Protein AF-F3G4A8-F1 (afdb_monomer_lite)

pLDDT: mean 95.48, std 5.34, range [67.62, 98.69]

Structure (mmCIF, N/CA/C/O backbone):
data_AF-F3G4A8-F1
#
_entry.id   AF-F3G4A8-F1
#
loop_
_atom_site.group_PDB
_atom_site.id
_atom_site.type_symbol
_atom_site.label_atom_id
_atom_site.label_alt_id
_atom_site.label_comp_id
_atom_site.label_asym_id
_atom_site.label_entity_id
_atom_site.label_seq_id
_atom_site.pdbx_PDB_ins_code
_atom_site.Cartn_x
_atom_site.Cartn_y
_atom_site.Cartn_z
_atom_site.occupancy
_atom_site.B_iso_or_equiv
_atom_site.auth_seq_id
_atom_site.auth_comp_id
_atom_site.auth_asym_id
_atom_site.auth_atom_id
_atom_site.pdbx_PDB_model_num
ATOM 1 N N . PRO A 1 1 ? -6.187 -8.069 13.054 1.00 68.81 1 PRO A N 1
ATOM 2 C CA . PRO A 1 1 ? -5.657 -8.290 11.685 1.00 68.81 1 PRO A CA 1
ATOM 3 C C . PRO A 1 1 ? -4.549 -9.349 11.705 1.00 68.81 1 PRO A C 1
ATOM 5 O O . PRO A 1 1 ? -3.774 -9.372 12.657 1.00 68.81 1 PRO A O 1
ATOM 8 N N . LEU A 1 2 ? -4.502 -10.244 10.714 1.00 86.56 2 LEU A N 1
ATOM 9 C CA . LEU A 1 2 ? -3.370 -11.163 10.574 1.00 86.56 2 LEU A CA 1
ATOM 10 C C . LEU A 1 2 ? -2.222 -10.445 9.851 1.00 86.56 2 LEU A C 1
ATOM 12 O O . LEU A 1 2 ? -2.495 -9.701 8.907 1.00 86.56 2 LEU A O 1
ATOM 16 N N . PRO A 1 3 ? -0.961 -10.636 10.276 1.00 92.06 3 PRO A N 1
ATOM 17 C CA . PRO A 1 3 ? 0.178 -10.081 9.562 1.00 92.06 3 PRO A CA 1
ATOM 18 C C . PRO A 1 3 ? 0.244 -10.628 8.136 1.00 92.06 3 PRO A C 1
ATOM 20 O O . PRO A 1 3 ? 0.168 -11.840 7.934 1.00 92.06 3 PRO A O 1
ATOM 23 N N . LEU A 1 4 ? 0.424 -9.726 7.177 1.00 95.75 4 LEU A N 1
ATOM 24 C CA . LEU A 1 4 ? 0.712 -10.088 5.794 1.00 95.75 4 LEU A CA 1
ATOM 25 C C . LEU A 1 4 ? 2.209 -10.366 5.622 1.00 95.75 4 LEU A C 1
ATOM 27 O O . LEU A 1 4 ? 3.036 -9.762 6.317 1.00 95.75 4 LEU A O 1
ATOM 31 N N . PHE A 1 5 ? 2.540 -11.233 4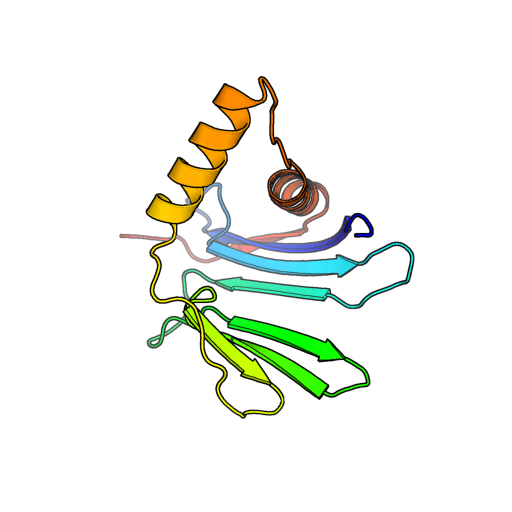.671 1.00 96.88 5 PHE A N 1
ATOM 32 C CA . PHE A 1 5 ? 3.899 -11.479 4.192 1.00 96.88 5 PHE A CA 1
ATOM 33 C C . PHE A 1 5 ? 3.937 -11.518 2.660 1.00 96.88 5 PHE A C 1
ATOM 35 O O . PHE A 1 5 ? 2.930 -11.801 2.008 1.00 96.88 5 PHE A O 1
ATOM 42 N N . VAL A 1 6 ? 5.107 -11.232 2.087 1.00 98.44 6 VAL A N 1
ATOM 43 C CA . VAL A 1 6 ? 5.345 -11.281 0.639 1.00 98.44 6 VAL A CA 1
ATOM 44 C C . VAL A 1 6 ? 5.697 -12.712 0.233 1.00 98.44 6 VAL A C 1
ATOM 46 O O . VAL A 1 6 ? 6.635 -13.296 0.770 1.00 98.44 6 VAL A O 1
ATOM 49 N N . GLU A 1 7 ? 4.949 -13.284 -0.709 1.00 98.00 7 GLU A N 1
ATOM 50 C CA . GLU A 1 7 ? 5.251 -14.595 -1.301 1.00 98.00 7 GLU A CA 1
ATOM 51 C C . GLU A 1 7 ? 6.263 -14.469 -2.444 1.00 98.00 7 GLU A C 1
ATOM 53 O O . GLU A 1 7 ? 7.170 -15.290 -2.574 1.00 98.00 7 GLU A O 1
ATOM 58 N N . SER A 1 8 ? 6.109 -13.439 -3.277 1.00 98.38 8 SER A N 1
ATOM 59 C CA . SER A 1 8 ? 6.993 -13.154 -4.406 1.00 98.38 8 SER A CA 1
ATOM 60 C C . SER A 1 8 ? 6.863 -11.701 -4.848 1.00 98.38 8 SER A C 1
ATOM 62 O O . SER A 1 8 ? 5.794 -11.104 -4.712 1.00 98.38 8 SER A O 1
ATOM 64 N N . ALA A 1 9 ? 7.922 -11.164 -5.449 1.00 98.69 9 ALA A N 1
ATOM 65 C CA . ALA A 1 9 ? 7.886 -9.872 -6.120 1.00 98.69 9 ALA A CA 1
ATOM 66 C C . ALA A 1 9 ? 8.692 -9.902 -7.430 1.00 98.69 9 ALA A C 1
ATOM 68 O O . ALA A 1 9 ? 9.719 -10.579 -7.534 1.00 98.69 9 ALA A O 1
ATOM 69 N N . GLU A 1 10 ? 8.238 -9.149 -8.424 1.00 98.62 10 GLU A N 1
ATOM 70 C CA . GLU A 1 10 ? 8.975 -8.838 -9.648 1.00 98.62 10 GLU A CA 1
ATOM 71 C C . GLU A 1 10 ? 9.209 -7.332 -9.697 1.00 98.62 10 GLU A C 1
ATOM 73 O O . GLU A 1 10 ? 8.257 -6.559 -9.667 1.00 98.62 10 GLU A O 1
ATOM 78 N N . LEU A 1 11 ? 10.473 -6.914 -9.757 1.00 98.69 11 LEU A N 1
ATOM 79 C CA . LEU A 1 11 ? 10.886 -5.514 -9.708 1.00 98.69 11 LEU A CA 1
ATOM 80 C C . LEU A 1 11 ? 11.515 -5.121 -11.048 1.00 98.69 11 LEU A C 1
ATOM 82 O O . LEU A 1 11 ? 12.583 -5.626 -11.412 1.00 98.69 11 LEU A O 1
ATOM 86 N N . ARG A 1 12 ? 10.878 -4.203 -11.778 1.00 98.38 12 ARG A N 1
ATOM 87 C CA . ARG A 1 12 ? 11.406 -3.643 -13.031 1.00 98.38 12 ARG A CA 1
ATOM 88 C C . ARG A 1 12 ? 12.223 -2.403 -12.717 1.00 98.38 12 ARG A C 1
ATOM 90 O O . ARG A 1 12 ? 11.6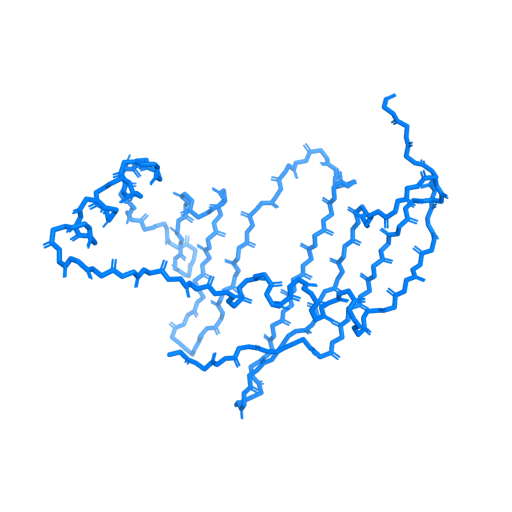78 -1.421 -12.225 1.00 98.38 12 ARG A O 1
ATOM 97 N N . VAL A 1 13 ? 13.524 -2.448 -12.979 1.00 98.25 13 VAL A N 1
ATOM 98 C CA . VAL A 1 13 ? 14.476 -1.396 -12.597 1.00 98.25 13 VAL A CA 1
ATOM 99 C C . VAL A 1 13 ? 15.126 -0.813 -13.852 1.00 98.25 13 VAL A C 1
ATOM 101 O O . VAL A 1 13 ? 15.782 -1.566 -14.578 1.00 98.25 13 VAL A O 1
ATOM 104 N N . PRO A 1 14 ? 14.964 0.493 -14.137 1.00 97.94 14 PRO A N 1
ATOM 105 C CA . PRO A 1 14 ? 15.656 1.141 -15.246 1.00 97.94 14 PRO A CA 1
ATOM 106 C C . PRO A 1 14 ? 17.168 0.956 -15.140 1.00 97.94 14 PRO A C 1
ATOM 108 O O . PRO A 1 14 ? 17.742 1.066 -14.055 1.00 97.94 14 PRO A O 1
ATOM 111 N N . SER A 1 15 ? 17.829 0.684 -16.266 1.00 97.56 15 SER A N 1
ATOM 112 C CA . SER A 1 15 ? 19.267 0.357 -16.288 1.00 97.56 15 SER A CA 1
ATOM 113 C C . SER A 1 15 ? 20.186 1.459 -15.731 1.00 97.56 15 SER A C 1
ATOM 115 O O . SER A 1 15 ? 21.302 1.168 -15.297 1.00 97.56 15 SER A O 1
ATOM 117 N N . ASN A 1 16 ? 19.722 2.712 -15.705 1.00 97.38 16 ASN A N 1
ATOM 118 C CA . ASN A 1 16 ? 20.419 3.876 -15.153 1.00 97.38 16 ASN A CA 1
ATOM 119 C C . ASN A 1 16 ? 19.937 4.287 -13.744 1.00 97.38 16 ASN A C 1
ATOM 121 O O . ASN A 1 16 ? 20.395 5.304 -13.223 1.00 97.38 16 ASN A O 1
ATOM 125 N N . CYS A 1 17 ? 19.056 3.506 -13.109 1.00 96.75 17 CYS A N 1
ATOM 126 C CA . CYS A 1 17 ? 18.498 3.770 -11.781 1.00 96.75 17 CYS A CA 1
ATOM 127 C C . CYS A 1 17 ? 18.822 2.645 -10.784 1.00 96.75 17 CYS A C 1
ATOM 129 O O . CYS A 1 17 ? 19.355 1.592 -11.132 1.00 96.75 17 CYS A O 1
ATOM 131 N N . GLN A 1 18 ? 18.521 2.885 -9.504 1.00 96.31 18 GLN A N 1
ATOM 132 C CA . GLN A 1 18 ? 18.639 1.874 -8.439 1.00 96.31 18 GLN A CA 1
ATOM 133 C C . GLN A 1 18 ? 17.278 1.345 -7.973 1.00 96.31 18 GLN A C 1
ATOM 135 O O . GLN A 1 18 ? 17.163 0.170 -7.626 1.00 96.31 18 GLN A O 1
ATOM 140 N N . SER A 1 19 ? 16.260 2.205 -7.978 1.00 97.12 19 SER A N 1
ATOM 141 C CA . SER A 1 19 ? 14.899 1.874 -7.553 1.00 97.12 19 SER A CA 1
ATOM 142 C C . SER A 1 19 ? 14.050 1.374 -8.727 1.00 97.12 19 SER A C 1
ATOM 144 O O . SER A 1 19 ? 14.289 1.794 -9.863 1.00 97.12 19 SER A O 1
ATOM 146 N N . PRO A 1 20 ? 13.065 0.494 -8.477 1.00 97.75 20 PRO A N 1
ATOM 147 C CA . PRO A 1 20 ? 12.151 0.039 -9.513 1.00 97.75 20 PRO A CA 1
ATOM 148 C C . PRO A 1 20 ? 11.221 1.156 -9.994 1.00 97.75 20 PRO A C 1
ATOM 150 O O . PRO A 1 20 ? 10.806 1.999 -9.203 1.00 97.75 20 PRO A O 1
ATOM 153 N N . ILE A 1 21 ? 10.882 1.117 -11.284 1.00 97.31 21 ILE A N 1
ATOM 154 C CA . ILE A 1 21 ? 9.830 1.940 -11.900 1.00 97.31 21 ILE A CA 1
ATOM 155 C C . ILE A 1 21 ? 8.461 1.245 -11.834 1.00 97.31 21 ILE A C 1
ATOM 157 O O . ILE A 1 21 ? 7.432 1.909 -11.785 1.00 97.31 21 ILE A O 1
ATOM 161 N N . ALA A 1 22 ? 8.452 -0.092 -11.773 1.00 97.75 22 ALA A N 1
ATOM 162 C CA . ALA A 1 22 ? 7.245 -0.895 -11.615 1.00 97.75 22 ALA A CA 1
ATOM 163 C C . ALA A 1 22 ? 7.510 -2.152 -10.772 1.00 97.75 22 ALA A C 1
ATOM 165 O O . ALA A 1 22 ? 8.633 -2.675 -10.747 1.00 97.75 22 ALA A O 1
ATOM 166 N N . ALA A 1 23 ? 6.474 -2.645 -10.096 1.00 98.50 23 ALA A N 1
ATOM 167 C CA . ALA A 1 23 ? 6.524 -3.843 -9.272 1.00 98.50 23 ALA A CA 1
ATOM 168 C C . ALA A 1 23 ? 5.204 -4.628 -9.307 1.00 98.50 23 ALA A C 1
ATOM 170 O O . ALA A 1 23 ? 4.140 -4.046 -9.111 1.00 98.50 23 ALA A O 1
ATOM 171 N N . SER A 1 24 ? 5.300 -5.950 -9.466 1.00 98.56 24 SER A N 1
ATOM 172 C CA . SER A 1 24 ? 4.200 -6.895 -9.229 1.00 98.56 24 SER A CA 1
ATOM 173 C C . SER A 1 24 ? 4.506 -7.683 -7.962 1.00 98.56 24 SER A C 1
ATOM 175 O O . SER A 1 24 ? 5.588 -8.262 -7.835 1.00 98.56 24 SER A O 1
ATOM 177 N N . ILE A 1 25 ? 3.593 -7.675 -6.992 1.00 98.69 25 ILE A N 1
ATOM 178 C CA . ILE A 1 25 ? 3.815 -8.253 -5.664 1.00 98.69 25 ILE A CA 1
ATOM 179 C C . ILE A 1 25 ? 2.660 -9.183 -5.323 1.00 98.69 25 ILE A C 1
ATOM 181 O O . ILE A 1 25 ? 1.496 -8.778 -5.315 1.00 98.69 25 ILE A O 1
ATOM 185 N N . LYS A 1 26 ? 2.994 -10.427 -4.975 1.00 98.62 26 LYS A N 1
ATOM 186 C CA . LYS A 1 26 ? 2.051 -11.390 -4.414 1.00 98.62 26 LYS A CA 1
ATOM 187 C C . LYS A 1 26 ? 2.262 -11.483 -2.911 1.00 98.62 26 LYS A C 1
ATOM 189 O O . LYS A 1 26 ? 3.380 -11.717 -2.448 1.00 98.62 26 LYS A O 1
ATOM 194 N N . MET A 1 27 ? 1.191 -11.305 -2.151 1.00 98.31 27 MET A N 1
ATOM 195 C CA . MET A 1 27 ? 1.197 -11.360 -0.691 1.00 98.31 27 MET A CA 1
ATOM 196 C C . MET A 1 27 ? 0.151 -12.350 -0.190 1.00 98.31 27 MET A C 1
ATOM 198 O O . MET A 1 27 ? -0.775 -12.718 -0.912 1.00 98.31 27 MET A O 1
ATOM 202 N N . SER A 1 28 ? 0.312 -12.764 1.063 1.00 97.81 28 SER A N 1
ATOM 203 C CA . SER A 1 28 ? -0.597 -13.691 1.728 1.00 97.81 28 SER A CA 1
ATOM 204 C C . SER A 1 28 ? -0.592 -13.497 3.243 1.00 97.81 28 SER A C 1
ATOM 206 O O . SER A 1 28 ? 0.168 -12.689 3.786 1.00 97.81 28 SER A O 1
ATOM 208 N N . ASP A 1 29 ? -1.471 -14.222 3.928 1.00 96.38 29 ASP A N 1
ATOM 209 C CA . ASP A 1 29 ? -1.528 -14.328 5.385 1.00 96.38 29 ASP A CA 1
ATOM 210 C C . ASP A 1 29 ? -1.499 -15.805 5.821 1.00 96.38 29 ASP A C 1
ATOM 212 O O . ASP A 1 29 ? -1.433 -16.731 5.010 1.00 96.38 29 ASP A O 1
ATOM 216 N N . THR A 1 30 ? -1.557 -16.066 7.129 1.00 96.25 30 THR A N 1
ATOM 217 C CA . THR A 1 30 ? -1.557 -17.444 7.660 1.00 96.25 30 THR A CA 1
ATOM 218 C C . THR A 1 30 ? -2.827 -18.241 7.338 1.00 96.25 30 THR A C 1
ATOM 220 O O . THR A 1 30 ? -2.899 -19.424 7.667 1.00 96.25 30 THR A O 1
ATOM 223 N N . ARG A 1 31 ? -3.830 -17.619 6.709 1.00 96.00 31 ARG A N 1
ATOM 224 C CA . ARG A 1 31 ? -5.053 -18.255 6.201 1.00 96.00 31 ARG A CA 1
ATOM 225 C C . ARG A 1 31 ? -5.077 -18.333 4.673 1.00 96.00 31 ARG A C 1
ATOM 227 O O . ARG A 1 31 ? -6.111 -18.698 4.121 1.00 96.00 31 ARG A O 1
ATOM 234 N N . HIS A 1 32 ? -3.955 -18.053 4.010 1.00 95.12 32 HIS A N 1
ATOM 235 C CA . HIS A 1 32 ? -3.805 -18.130 2.559 1.00 95.12 32 HIS A CA 1
ATOM 236 C C . HIS A 1 32 ? -4.703 -17.157 1.777 1.00 95.12 32 HIS A C 1
ATOM 238 O O . HIS A 1 32 ? -5.234 -17.512 0.724 1.00 95.12 32 HIS A O 1
ATOM 244 N N . LEU A 1 33 ? -4.893 -15.934 2.283 1.00 96.44 33 LEU A N 1
ATOM 245 C CA . LEU A 1 33 ? -5.549 -14.865 1.525 1.00 96.44 33 LEU A CA 1
ATOM 246 C C . LEU A 1 33 ? -4.743 -14.524 0.252 1.00 96.44 33 LEU A C 1
ATOM 248 O O . LEU A 1 33 ? -3.578 -14.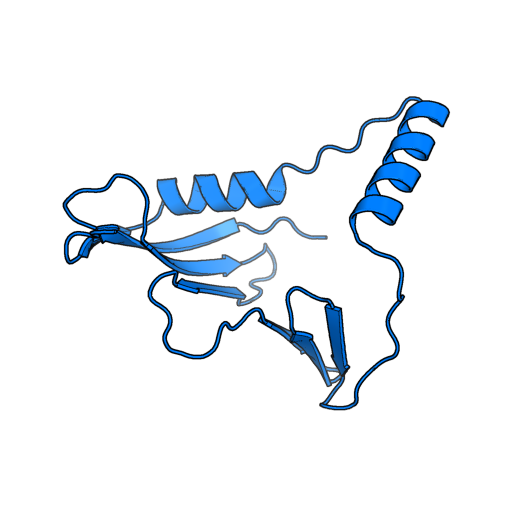168 0.357 1.00 96.44 33 LEU A O 1
ATOM 252 N N . ASP A 1 34 ? -5.346 -14.603 -0.942 1.00 97.44 34 ASP A N 1
ATOM 253 C CA . ASP A 1 34 ? -4.678 -14.214 -2.202 1.00 97.44 34 ASP A CA 1
ATOM 254 C C . ASP A 1 34 ? -4.711 -12.690 -2.366 1.00 97.44 34 ASP A C 1
ATOM 256 O O . ASP A 1 34 ? -5.779 -12.105 -2.557 1.00 97.44 34 ASP A O 1
ATOM 260 N N . ILE A 1 35 ? -3.545 -12.047 -2.288 1.00 98.25 35 ILE A N 1
ATOM 261 C CA . ILE A 1 35 ? -3.398 -10.598 -2.442 1.00 98.25 35 ILE A CA 1
ATOM 262 C C . ILE A 1 35 ? -2.399 -10.316 -3.560 1.00 98.25 35 ILE A C 1
ATOM 264 O O . ILE A 1 35 ? -1.293 -10.861 -3.579 1.00 98.25 35 ILE A O 1
ATOM 268 N N . ARG A 1 36 ? -2.770 -9.413 -4.469 1.00 98.50 36 ARG A N 1
ATOM 269 C CA . ARG A 1 36 ? -1.907 -8.929 -5.551 1.00 98.50 36 ARG A CA 1
ATOM 270 C C . ARG A 1 36 ? -1.861 -7.413 -5.532 1.00 98.50 36 ARG A C 1
ATOM 272 O O . ARG A 1 36 ? -2.901 -6.776 -5.381 1.00 98.50 36 ARG A O 1
ATOM 279 N N . ALA A 1 37 ? -0.666 -6.864 -5.684 1.00 98.38 37 ALA A N 1
ATOM 280 C CA . ALA A 1 37 ? -0.438 -5.437 -5.818 1.00 98.38 37 ALA A CA 1
ATOM 281 C C . ALA A 1 37 ? 0.411 -5.177 -7.062 1.00 98.38 37 ALA A C 1
ATOM 283 O O . ALA A 1 37 ? 1.449 -5.809 -7.248 1.00 98.38 37 ALA A O 1
ATOM 284 N N . GLU A 1 38 ? -0.048 -4.243 -7.885 1.00 98.00 38 GLU A N 1
ATOM 285 C CA . GLU A 1 38 ? 0.643 -3.775 -9.081 1.00 98.00 38 GLU A CA 1
ATOM 286 C C . GLU A 1 38 ? 0.943 -2.289 -8.896 1.00 98.00 38 GLU A C 1
ATOM 288 O O . GLU A 1 38 ? 0.042 -1.497 -8.612 1.00 98.00 38 GLU A O 1
ATOM 293 N N . PHE A 1 39 ? 2.211 -1.925 -9.035 1.00 97.81 39 PHE A N 1
ATOM 294 C CA . PHE A 1 39 ? 2.683 -0.548 -8.998 1.00 97.81 39 PHE A CA 1
ATOM 295 C C . PHE A 1 39 ? 3.396 -0.256 -10.307 1.00 97.81 39 PHE A C 1
ATOM 297 O O . PHE A 1 39 ? 4.270 -1.024 -10.706 1.00 97.81 39 PHE A O 1
ATOM 304 N N . ASP A 1 40 ? 3.047 0.844 -10.962 1.00 95.56 40 ASP A N 1
ATOM 305 C CA . ASP A 1 40 ? 3.641 1.216 -12.241 1.00 95.56 40 ASP A CA 1
ATOM 306 C C . ASP A 1 40 ? 3.688 2.740 -12.370 1.00 95.56 40 ASP A C 1
ATOM 308 O O . ASP A 1 40 ? 2.647 3.391 -12.450 1.00 95.56 40 ASP A O 1
ATOM 312 N N . PHE A 1 41 ? 4.891 3.316 -12.335 1.00 93.25 41 PHE A N 1
ATOM 313 C CA . PHE A 1 41 ? 5.090 4.746 -12.590 1.00 93.25 41 PHE A CA 1
ATOM 314 C C . PHE A 1 41 ? 5.179 5.086 -14.081 1.00 93.25 41 PHE A C 1
ATOM 316 O O . PHE A 1 41 ? 5.124 6.263 -14.419 1.00 93.25 41 PHE A O 1
ATOM 323 N N . ASP A 1 42 ? 5.278 4.086 -14.959 1.00 85.62 42 ASP A N 1
ATOM 324 C CA . ASP A 1 42 ? 5.191 4.243 -16.416 1.00 85.62 42 ASP A CA 1
ATOM 325 C C . ASP A 1 42 ? 3.774 3.900 -16.920 1.00 85.62 42 ASP A C 1
ATOM 327 O O . ASP A 1 42 ? 3.554 3.534 -18.078 1.00 85.62 42 ASP A O 1
ATOM 331 N N . HIS A 1 43 ? 2.780 3.978 -16.025 1.00 80.62 43 HIS A N 1
ATOM 332 C CA . HIS A 1 43 ? 1.388 3.782 -16.394 1.00 80.62 43 HIS A CA 1
ATOM 333 C C . HIS A 1 43 ? 0.941 4.869 -17.381 1.00 80.62 43 HIS A C 1
ATOM 335 O O . HIS A 1 43 ? 1.360 6.021 -17.297 1.00 80.62 43 HIS A O 1
ATOM 341 N N . GLY A 1 44 ? 0.089 4.482 -18.334 1.00 79.19 44 GLY A N 1
ATOM 342 C CA . GLY A 1 44 ? -0.378 5.358 -19.407 1.00 79.19 44 GLY A CA 1
ATOM 343 C C . GLY A 1 44 ? -1.279 6.514 -18.946 1.00 79.19 44 GLY A C 1
ATOM 344 O O . GLY A 1 44 ? -1.290 6.923 -17.794 1.00 79.19 44 GLY A O 1
ATOM 345 N N . HIS A 1 45 ? -2.058 7.048 -19.890 1.00 67.62 45 HIS A N 1
ATOM 346 C CA . HIS A 1 45 ? -2.702 8.366 -19.798 1.00 67.62 45 HIS A CA 1
ATOM 347 C C . HIS A 1 45 ? -3.628 8.630 -18.595 1.00 67.62 45 HIS A C 1
ATOM 349 O O . HIS A 1 45 ? -3.813 9.802 -18.272 1.00 67.62 45 HIS A O 1
ATOM 355 N N . ASP A 1 46 ? -4.183 7.603 -17.944 1.00 83.06 46 ASP A N 1
ATOM 356 C CA . ASP A 1 46 ? -5.093 7.771 -16.807 1.00 83.06 46 ASP A CA 1
ATOM 357 C C . ASP A 1 46 ? -4.470 7.189 -15.535 1.00 83.06 46 ASP A C 1
ATOM 359 O O . ASP A 1 46 ? -4.281 5.978 -15.420 1.00 83.06 46 ASP A O 1
ATOM 363 N N . GLU A 1 47 ? -4.168 8.048 -14.562 1.00 87.56 47 GLU A N 1
ATOM 364 C CA . GLU A 1 47 ? -3.676 7.610 -13.257 1.00 87.56 47 GLU A CA 1
ATOM 365 C C . GLU A 1 47 ? -4.726 6.732 -12.554 1.00 87.56 47 GLU A C 1
ATOM 367 O O . GLU A 1 47 ? -5.903 7.091 -12.448 1.00 87.56 47 GLU A O 1
ATOM 372 N N . LEU A 1 48 ? -4.299 5.569 -12.053 1.00 92.62 48 LEU A N 1
ATOM 373 C CA . LEU A 1 48 ? -5.171 4.602 -11.393 1.00 92.62 48 LEU A CA 1
ATOM 374 C C . LEU A 1 48 ? -4.671 4.295 -9.982 1.00 92.62 48 LEU A C 1
ATOM 376 O O . LEU A 1 48 ? -3.651 3.637 -9.793 1.00 92.62 48 LEU A O 1
ATOM 380 N N . TRP A 1 49 ? -5.468 4.674 -8.985 1.00 95.75 49 TRP A N 1
ATOM 381 C CA . TRP A 1 49 ? -5.264 4.275 -7.592 1.00 95.75 49 TRP A CA 1
ATOM 382 C C . TRP A 1 49 ? -6.502 3.555 -7.092 1.00 95.75 49 TRP A C 1
ATOM 384 O O . TRP A 1 49 ? -7.481 4.199 -6.712 1.00 95.75 49 TRP A O 1
ATOM 394 N N . SER A 1 50 ? -6.461 2.222 -7.105 1.00 96.88 50 SER A N 1
ATOM 395 C CA . SER A 1 50 ? -7.601 1.411 -6.691 1.00 96.88 50 SER A CA 1
ATOM 396 C C . SER A 1 50 ? -7.207 0.212 -5.840 1.00 96.88 50 SER A C 1
ATOM 398 O O . SER A 1 50 ? -6.144 -0.379 -6.026 1.00 96.88 50 SER A O 1
ATOM 400 N N . ILE A 1 51 ? -8.091 -0.147 -4.913 1.00 98.31 51 ILE A N 1
ATOM 401 C CA . ILE A 1 51 ? -8.012 -1.368 -4.113 1.00 98.31 51 ILE A CA 1
ATOM 402 C C . ILE A 1 51 ? -9.368 -2.059 -4.216 1.00 98.31 51 ILE A C 1
ATOM 404 O O . ILE A 1 51 ? -10.394 -1.479 -3.863 1.00 98.31 51 ILE A O 1
ATOM 408 N N . GLU A 1 52 ? -9.376 -3.304 -4.683 1.00 98.31 52 GLU A N 1
ATOM 409 C CA . GLU A 1 52 ? -10.574 -4.141 -4.747 1.00 98.31 52 GLU A CA 1
ATOM 410 C C . GLU A 1 52 ? -10.469 -5.274 -3.726 1.00 98.31 52 GLU A C 1
ATOM 412 O O . GLU A 1 52 ? -9.483 -6.011 -3.687 1.00 98.31 52 GLU A O 1
ATOM 417 N N . ILE A 1 53 ? -11.503 -5.421 -2.901 1.00 98.00 53 ILE A N 1
ATOM 418 C CA . ILE A 1 53 ? -11.600 -6.439 -1.860 1.00 98.00 53 ILE A CA 1
ATOM 419 C C . ILE A 1 53 ? -12.848 -7.271 -2.134 1.00 98.00 53 ILE A C 1
ATOM 421 O O . ILE A 1 53 ? -13.967 -6.760 -2.120 1.00 98.00 53 ILE A O 1
ATOM 425 N N . ARG A 1 54 ? -12.654 -8.569 -2.375 1.00 97.69 54 ARG A N 1
ATOM 426 C CA . ARG A 1 54 ? -13.738 -9.516 -2.654 1.00 97.69 54 ARG A CA 1
ATOM 427 C C . ARG A 1 54 ? -14.055 -10.325 -1.406 1.00 97.69 54 ARG A C 1
ATOM 429 O O . ARG A 1 54 ? -13.197 -11.047 -0.899 1.00 97.69 54 ARG A O 1
ATOM 436 N N . CYS A 1 55 ? -15.292 -10.221 -0.948 1.00 95.25 55 CYS A N 1
ATOM 437 C CA . CYS A 1 55 ? -15.817 -10.922 0.215 1.00 95.25 55 CYS A CA 1
ATOM 438 C C . CYS A 1 55 ? -16.966 -11.852 -0.203 1.00 95.25 55 CYS A C 1
ATOM 440 O O . CYS A 1 55 ? -17.465 -11.781 -1.326 1.00 95.25 55 CYS A O 1
ATOM 442 N N . ALA A 1 56 ? -17.406 -12.729 0.703 1.00 96.25 56 ALA A N 1
ATOM 443 C CA . ALA A 1 56 ? -18.570 -13.582 0.447 1.00 96.25 56 ALA A CA 1
ATOM 444 C C . ALA A 1 56 ? -19.867 -12.758 0.330 1.00 96.25 56 ALA A C 1
ATOM 446 O O . ALA A 1 56 ? -20.802 -13.153 -0.361 1.00 96.25 56 ALA A O 1
ATOM 447 N N . GLU A 1 57 ? -19.903 -11.614 1.008 1.00 95.88 57 GLU A N 1
ATOM 448 C CA . GLU A 1 57 ? -21.031 -10.695 1.097 1.00 95.88 57 GLU A CA 1
ATOM 449 C C . GLU A 1 57 ? -21.107 -9.703 -0.071 1.00 95.88 57 GLU A C 1
ATOM 451 O O . GLU A 1 57 ? -22.144 -9.071 -0.238 1.00 95.88 57 GLU A O 1
ATOM 456 N N . GLY A 1 58 ? -20.035 -9.558 -0.858 1.00 97.12 58 GLY A N 1
ATOM 457 C CA . GLY A 1 58 ? -19.957 -8.586 -1.948 1.00 97.12 58 GLY A CA 1
ATOM 458 C C . GLY A 1 58 ? -18.531 -8.119 -2.234 1.00 97.12 58 GLY A C 1
ATOM 459 O O . GLY A 1 58 ? -17.557 -8.626 -1.672 1.00 97.12 58 GLY A O 1
ATOM 460 N N . THR A 1 59 ? -18.404 -7.136 -3.120 1.00 98.50 59 THR A N 1
ATOM 461 C CA . THR A 1 59 ? -17.126 -6.518 -3.493 1.00 98.50 59 THR A CA 1
ATOM 462 C C . THR A 1 59 ? -17.064 -5.083 -2.994 1.00 98.50 59 THR A C 1
ATOM 464 O O . THR A 1 59 ? -17.905 -4.257 -3.345 1.00 98.50 59 THR A O 1
ATOM 467 N N . LEU A 1 60 ? -16.039 -4.777 -2.203 1.00 98.38 60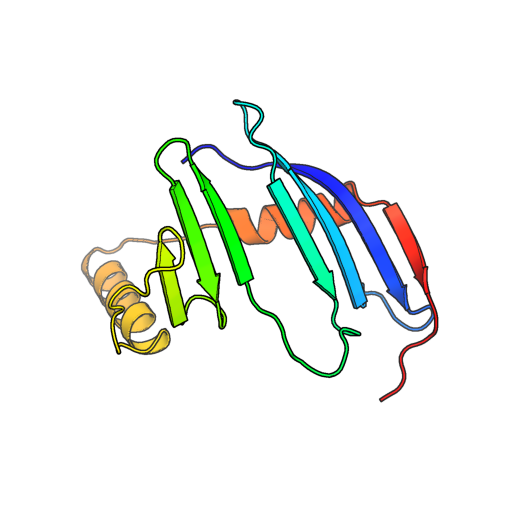 LEU A N 1
ATOM 468 C CA . LEU A 1 60 ? -15.692 -3.419 -1.808 1.00 98.38 60 LEU A CA 1
ATOM 469 C C . LEU A 1 60 ? -14.614 -2.892 -2.749 1.00 98.38 60 LEU A C 1
ATOM 471 O O . LEU A 1 60 ? -13.613 -3.566 -2.992 1.00 98.38 60 LEU A O 1
ATOM 475 N N . ARG A 1 61 ? -14.792 -1.670 -3.240 1.00 98.38 61 ARG A N 1
ATOM 476 C CA . ARG A 1 61 ? -13.798 -0.991 -4.066 1.00 98.38 61 ARG A CA 1
ATOM 477 C C . ARG A 1 61 ? -13.501 0.396 -3.518 1.00 98.38 61 ARG A C 1
ATOM 479 O O . ARG A 1 61 ? -14.420 1.170 -3.252 1.00 98.38 61 ARG A O 1
ATOM 486 N N . LEU A 1 62 ? -12.213 0.680 -3.365 1.00 97.62 62 LEU A N 1
ATOM 487 C CA . LEU A 1 62 ? -11.667 2.000 -3.085 1.00 97.62 62 LEU A CA 1
ATOM 488 C C . LEU A 1 62 ? -11.023 2.538 -4.359 1.00 97.62 62 LEU A C 1
ATOM 490 O O . LEU A 1 62 ? -10.237 1.826 -4.979 1.00 97.62 62 LEU A O 1
ATOM 494 N N . ASP A 1 63 ? -11.325 3.782 -4.713 1.00 96.50 63 ASP A N 1
ATOM 495 C CA . ASP A 1 63 ? -10.740 4.497 -5.851 1.00 96.50 63 ASP A CA 1
ATOM 496 C C . ASP A 1 63 ? -10.189 5.861 -5.400 1.00 96.50 63 ASP A C 1
ATOM 498 O O . ASP A 1 63 ? -10.474 6.327 -4.291 1.00 96.50 63 ASP A O 1
ATOM 502 N N . ASN A 1 64 ? -9.388 6.505 -6.255 1.00 94.00 64 ASN A N 1
ATOM 503 C CA . ASN A 1 64 ? -8.751 7.805 -6.003 1.00 94.00 64 ASN A CA 1
ATOM 504 C C . ASN A 1 64 ? -7.993 7.842 -4.667 1.00 94.00 64 ASN A C 1
ATOM 506 O O . ASN A 1 64 ? -8.188 8.740 -3.850 1.00 94.00 64 ASN A O 1
ATOM 510 N N . GLY A 1 65 ? -7.187 6.809 -4.404 1.00 92.94 65 GLY A N 1
ATOM 511 C CA . GLY A 1 65 ? -6.402 6.717 -3.169 1.00 92.94 65 GLY A CA 1
ATOM 512 C C . GLY A 1 65 ? -7.240 6.478 -1.907 1.00 92.94 65 GLY A C 1
ATOM 513 O O . GLY A 1 65 ? -6.744 6.676 -0.806 1.00 92.94 65 GLY A O 1
ATOM 514 N N . GLY A 1 66 ? -8.499 6.045 -2.047 1.00 93.50 66 GLY A N 1
ATOM 515 C CA . GLY A 1 66 ? -9.421 5.830 -0.927 1.00 93.50 66 GLY A CA 1
ATOM 516 C C . GLY A 1 66 ? -10.429 6.960 -0.716 1.00 93.50 66 GLY A C 1
ATOM 517 O O . GLY A 1 66 ? -11.292 6.839 0.151 1.00 93.50 66 GLY A O 1
ATOM 518 N N . ALA A 1 67 ? -10.373 8.022 -1.526 1.00 93.56 67 ALA A N 1
ATOM 519 C CA . ALA A 1 67 ? -11.336 9.119 -1.476 1.00 93.56 67 ALA A CA 1
ATOM 520 C C . ALA A 1 67 ? -12.738 8.715 -1.961 1.00 93.56 67 ALA A C 1
ATOM 522 O O . ALA A 1 67 ? -13.715 9.376 -1.621 1.00 93.56 67 ALA A O 1
ATOM 523 N N . LEU A 1 68 ? -12.857 7.648 -2.757 1.00 95.69 68 LEU A N 1
ATOM 524 C CA . LEU A 1 68 ? -14.138 7.105 -3.204 1.00 95.69 68 LEU A CA 1
ATOM 525 C C . LEU A 1 68 ? -14.282 5.657 -2.738 1.00 95.69 68 LEU A C 1
ATOM 527 O O . LEU A 1 68 ? -13.354 4.862 -2.868 1.00 95.69 68 LEU A O 1
ATOM 531 N N . LEU A 1 69 ? -15.469 5.315 -2.238 1.00 97.56 69 LEU A N 1
ATOM 532 C CA . LEU A 1 69 ? -15.836 3.971 -1.803 1.00 97.56 69 LEU A CA 1
ATOM 533 C C . LEU A 1 69 ? -17.101 3.519 -2.535 1.00 97.56 69 LEU A C 1
ATOM 535 O O . LEU A 1 69 ? -18.095 4.246 -2.584 1.00 97.56 69 LEU A O 1
ATOM 539 N N . SER A 1 70 ? -17.097 2.286 -3.033 1.00 98.19 70 SER A N 1
ATOM 540 C CA . SER A 1 70 ? -18.303 1.604 -3.499 1.00 98.19 70 SER A CA 1
ATOM 541 C C . SER A 1 70 ? -18.392 0.178 -2.957 1.00 98.19 70 SER A C 1
ATOM 543 O O . SER A 1 70 ? -17.378 -0.467 -2.684 1.00 98.19 70 SER A O 1
ATOM 545 N N . ILE A 1 71 ? -19.625 -0.299 -2.783 1.00 98.25 71 ILE A N 1
ATOM 546 C CA . ILE A 1 71 ? -19.943 -1.682 -2.412 1.00 98.25 71 ILE A CA 1
ATOM 547 C C . ILE A 1 71 ? -20.887 -2.219 -3.480 1.00 98.25 71 ILE A C 1
ATOM 549 O O . ILE A 1 71 ? -21.933 -1.621 -3.725 1.00 98.25 71 ILE A O 1
ATOM 553 N N . ASP A 1 72 ? -20.486 -3.291 -4.160 1.00 97.88 72 ASP A N 1
ATOM 554 C CA . ASP A 1 72 ? -21.197 -3.868 -5.310 1.00 97.88 72 ASP A CA 1
ATOM 555 C C . ASP A 1 72 ? -21.556 -2.818 -6.379 1.00 97.88 72 ASP A C 1
ATOM 557 O O . ASP A 1 72 ? -22.645 -2.803 -6.952 1.00 97.88 72 ASP A O 1
ATOM 561 N N . GLY A 1 73 ? -20.624 -1.889 -6.619 1.00 97.19 73 GLY A N 1
ATOM 562 C CA . GLY A 1 73 ? -20.783 -0.782 -7.564 1.00 97.19 73 GLY A CA 1
ATOM 563 C C . GLY A 1 73 ? -21.693 0.351 -7.081 1.00 97.19 73 GLY A C 1
ATOM 564 O O . GLY A 1 73 ? -21.852 1.340 -7.794 1.00 97.19 73 GLY A O 1
ATOM 565 N N . VAL A 1 74 ? -22.268 0.255 -5.879 1.00 98.06 74 VAL A N 1
ATOM 566 C CA . VAL A 1 74 ? -23.084 1.314 -5.275 1.00 98.06 74 VAL A CA 1
ATOM 567 C C . VAL A 1 74 ? -22.178 2.267 -4.488 1.00 98.06 74 VAL A C 1
ATOM 569 O O . VAL A 1 74 ? -21.566 1.833 -3.503 1.00 98.06 74 VAL A O 1
ATOM 572 N N . PRO A 1 75 ? -22.082 3.557 -4.870 1.00 97.94 75 PRO A N 1
ATOM 573 C CA . PRO A 1 75 ? -21.285 4.540 -4.142 1.00 97.94 75 PRO A CA 1
ATOM 574 C C . PRO A 1 75 ? -21.752 4.692 -2.696 1.00 97.94 75 PRO A C 1
ATOM 576 O O . PRO A 1 75 ? -22.951 4.729 -2.419 1.00 97.94 75 PRO A O 1
ATOM 579 N N . GLN A 1 76 ? -20.797 4.803 -1.782 1.00 97.69 76 GLN A N 1
ATOM 580 C CA . GLN A 1 76 ? -21.045 5.026 -0.363 1.00 97.69 76 GLN A CA 1
ATOM 581 C C . GLN A 1 76 ? -20.662 6.455 0.022 1.00 97.69 76 GLN A C 1
ATOM 583 O O . GLN A 1 76 ? -19.761 7.053 -0.566 1.00 97.69 76 GLN A O 1
ATOM 588 N N . SER A 1 77 ? -21.333 7.002 1.036 1.00 95.75 77 SER A N 1
ATOM 589 C CA . SER A 1 77 ? -20.931 8.285 1.613 1.00 95.75 77 SER A CA 1
ATOM 590 C C . SER A 1 77 ? -19.616 8.116 2.369 1.00 95.75 77 SER A C 1
ATOM 592 O O . SER A 1 77 ? -19.495 7.226 3.211 1.00 95.75 77 SER A O 1
ATOM 594 N N . VAL A 1 78 ? -18.665 9.007 2.112 1.00 92.81 78 VAL A N 1
ATOM 595 C CA . VAL A 1 78 ? -17.387 9.094 2.828 1.00 92.81 78 VAL A CA 1
ATOM 596 C C . VAL A 1 78 ? -17.291 10.429 3.563 1.00 92.81 78 VAL A C 1
ATOM 598 O O . VAL A 1 78 ? -18.079 11.341 3.310 1.00 92.81 78 VAL A O 1
ATOM 601 N N . SER A 1 79 ? -16.359 10.534 4.509 1.00 88.06 79 SER A N 1
ATOM 602 C CA . SER A 1 79 ? -16.079 11.803 5.184 1.00 88.06 79 SER A CA 1
ATOM 603 C C . SER A 1 79 ? -15.457 12.799 4.203 1.00 88.06 79 SER A C 1
ATOM 605 O O . SER A 1 79 ? -14.598 12.423 3.413 1.00 88.06 79 SER A O 1
ATOM 607 N N . GLU A 1 80 ? -15.837 14.072 4.299 1.00 86.56 80 GLU A N 1
ATOM 608 C CA . GLU A 1 80 ? -15.160 15.173 3.593 1.00 86.56 80 GLU A CA 1
ATOM 609 C C . GLU A 1 80 ? -13.880 15.630 4.312 1.00 86.56 80 GLU A C 1
ATOM 611 O O . GLU A 1 80 ? -13.189 16.549 3.872 1.00 86.56 80 GLU A O 1
ATOM 616 N N . GLU A 1 81 ? -13.572 15.032 5.461 1.00 84.44 81 GLU A N 1
ATOM 617 C CA . GLU A 1 81 ? -12.391 15.386 6.225 1.00 84.44 81 GLU A CA 1
ATOM 618 C C . GLU A 1 81 ? -11.104 15.004 5.486 1.00 84.44 81 GLU A C 1
ATOM 620 O O . GLU A 1 81 ? -10.883 13.844 5.146 1.00 84.44 81 GLU A O 1
ATOM 625 N N . GLY A 1 82 ? -10.224 15.988 5.294 1.00 87.50 82 GLY A N 1
ATOM 626 C CA . GLY A 1 82 ? -8.914 15.766 4.693 1.00 87.50 82 GLY A CA 1
ATOM 627 C C . GLY A 1 82 ? -7.981 14.948 5.589 1.00 87.50 82 GLY A C 1
ATOM 628 O O . GLY A 1 82 ? -7.974 15.097 6.813 1.00 87.50 82 GLY A O 1
ATOM 629 N N . GLU A 1 83 ? -7.126 14.141 4.961 1.00 91.56 83 GLU A N 1
ATOM 630 C CA . GLU A 1 83 ? -6.227 13.187 5.625 1.00 91.56 83 GLU A CA 1
ATOM 631 C C . GLU A 1 83 ? -5.401 13.819 6.755 1.00 91.56 83 GLU A C 1
ATOM 633 O O . GLU A 1 83 ? -5.380 13.319 7.881 1.00 91.56 83 GLU A O 1
ATOM 638 N N . TYR A 1 84 ? -4.770 14.971 6.501 1.00 95.50 84 TYR A N 1
ATOM 639 C CA . TYR A 1 84 ? -3.919 15.635 7.491 1.00 95.50 84 TYR A CA 1
ATOM 640 C C . TYR A 1 84 ? -4.681 16.096 8.738 1.00 95.50 84 TYR A C 1
ATOM 642 O O . TYR A 1 84 ? -4.134 16.027 9.838 1.00 95.50 84 TYR A O 1
ATOM 650 N N . ALA A 1 85 ? -5.938 16.538 8.606 1.00 95.56 85 ALA A N 1
ATOM 651 C CA . ALA A 1 85 ? -6.739 16.945 9.762 1.00 95.56 85 ALA A CA 1
ATOM 652 C C . ALA A 1 85 ? -6.987 15.754 10.702 1.00 95.56 85 ALA A C 1
ATOM 654 O O . ALA A 1 85 ? -6.833 15.878 11.922 1.00 95.56 85 ALA A O 1
ATOM 655 N N . ALA A 1 86 ? -7.271 14.580 10.129 1.00 94.81 86 ALA A N 1
ATOM 656 C CA . ALA A 1 86 ? -7.404 13.340 10.882 1.00 94.81 86 ALA A CA 1
ATOM 657 C C . ALA A 1 86 ? -6.082 12.896 11.524 1.00 94.81 86 ALA A C 1
ATOM 659 O O . ALA A 1 86 ? -6.071 12.551 12.709 1.00 94.81 86 ALA A O 1
ATOM 660 N N . VAL A 1 87 ? -4.963 12.989 10.797 1.00 96.88 87 VAL A N 1
ATOM 661 C CA . VAL A 1 87 ? -3.624 12.672 11.324 1.00 96.88 87 VAL A CA 1
ATOM 662 C C . VAL A 1 87 ? -3.271 13.553 12.525 1.00 96.88 87 VAL A C 1
ATOM 664 O O . VAL A 1 87 ? -2.848 13.036 13.558 1.00 96.88 87 VAL A O 1
ATOM 667 N N . TYR A 1 88 ? -3.482 14.870 12.448 1.00 97.44 88 TYR A N 1
ATOM 668 C CA . TYR A 1 88 ? -3.176 15.774 13.563 1.00 97.44 88 TYR A CA 1
ATOM 669 C C . TYR A 1 88 ? -4.078 15.554 14.777 1.00 97.44 88 TYR A C 1
ATOM 671 O O . TYR A 1 88 ? -3.599 15.629 15.910 1.00 97.44 88 TYR A O 1
ATOM 679 N N . ARG A 1 89 ? -5.362 15.245 14.568 1.00 97.06 89 ARG A N 1
ATOM 680 C CA . ARG A 1 89 ? -6.278 14.904 15.663 1.00 97.06 89 ARG A CA 1
ATOM 681 C C . ARG A 1 89 ? -5.852 13.617 16.368 1.00 97.06 89 ARG A C 1
ATOM 683 O O . ARG A 1 89 ? -5.823 13.589 17.597 1.00 97.06 89 ARG A O 1
ATOM 690 N N . HIS A 1 90 ? -5.477 12.585 15.608 1.00 97.69 90 HIS A N 1
ATOM 691 C CA . HIS A 1 90 ? -4.929 11.346 16.170 1.00 97.69 90 HIS A CA 1
ATOM 692 C C . HIS A 1 90 ? -3.636 11.612 16.943 1.00 97.69 90 HIS A C 1
ATOM 694 O O . HIS A 1 90 ? -3.492 11.196 18.089 1.00 97.69 90 HIS A O 1
ATOM 700 N N . PHE A 1 91 ? -2.725 12.401 16.372 1.00 98.44 91 PHE A N 1
ATOM 701 C CA . PHE A 1 91 ? -1.473 12.758 17.031 1.00 98.44 91 PHE A CA 1
ATOM 702 C C . PHE A 1 91 ? -1.691 13.527 18.344 1.00 98.44 91 PHE A C 1
ATOM 704 O O . PHE A 1 91 ? -1.060 13.218 19.354 1.00 98.44 91 PHE A O 1
ATOM 711 N N . GLN A 1 92 ? -2.626 14.482 18.369 1.00 98.44 92 GLN A N 1
ATOM 712 C CA . GLN A 1 92 ? -3.009 15.188 19.592 1.00 98.44 92 GLN A CA 1
ATOM 713 C C . GLN A 1 92 ? -3.542 14.222 20.662 1.00 98.44 92 GLN A C 1
ATOM 715 O O . GLN A 1 92 ? -3.177 14.355 21.833 1.00 98.44 92 GLN A O 1
ATOM 720 N N . GLN A 1 93 ? -4.375 13.252 20.271 1.00 98.56 93 GLN A N 1
ATOM 721 C CA . GLN A 1 93 ? -4.896 12.230 21.179 1.00 98.56 93 GLN A CA 1
ATOM 722 C C . GLN A 1 93 ? -3.758 11.388 21.777 1.00 98.56 93 GLN A C 1
ATOM 724 O O . GLN A 1 93 ? -3.676 11.253 22.996 1.00 98.56 93 GLN A O 1
ATOM 729 N N . LEU A 1 94 ? -2.822 10.914 20.946 1.00 98.69 94 LEU A N 1
ATOM 730 C CA . LEU A 1 94 ? -1.656 10.146 21.399 1.00 98.69 94 LEU A CA 1
ATOM 731 C C . LEU A 1 94 ? -0.794 10.920 22.404 1.00 98.69 94 LEU A C 1
ATOM 733 O O . LEU A 1 94 ? -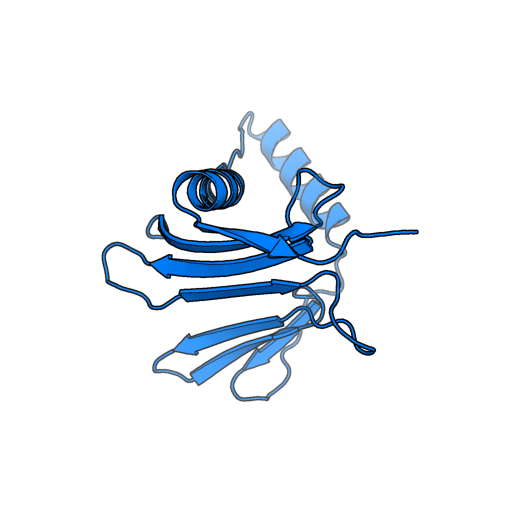0.342 10.345 23.393 1.00 98.69 94 LEU A O 1
ATOM 737 N N . ILE A 1 95 ? -0.589 12.225 22.188 1.00 98.62 95 ILE A N 1
ATOM 738 C CA . ILE A 1 95 ? 0.134 13.084 23.138 1.00 98.62 95 ILE A CA 1
ATOM 739 C C . ILE A 1 95 ? -0.605 13.152 24.477 1.00 98.62 95 ILE A C 1
ATOM 741 O O . ILE A 1 95 ? 0.023 12.997 25.527 1.00 98.62 95 ILE A O 1
ATOM 745 N N . GLY A 1 96 ? -1.923 13.381 24.448 1.00 98.62 96 GLY A N 1
ATOM 746 C CA . GLY A 1 96 ? -2.758 13.431 25.651 1.00 98.62 96 GLY A CA 1
ATOM 747 C C . GLY A 1 96 ? -2.699 12.131 26.455 1.00 98.62 96 GLY A C 1
ATOM 748 O O . GLY A 1 96 ? -2.534 12.163 27.676 1.00 98.62 96 GLY A O 1
ATOM 749 N N . ASP A 1 97 ? -2.725 11.001 25.751 1.00 98.56 97 ASP A N 1
ATOM 750 C CA . ASP A 1 97 ? -2.693 9.657 26.331 1.00 98.56 97 ASP A CA 1
ATOM 751 C C . ASP A 1 97 ? -1.274 9.172 26.672 1.00 98.56 97 ASP A C 1
ATOM 753 O O . ASP A 1 97 ? -1.109 8.131 27.311 1.00 98.56 97 ASP A O 1
ATOM 757 N N . LYS A 1 98 ? -0.237 9.923 26.274 1.00 98.44 98 LYS A N 1
ATOM 758 C CA . LYS A 1 98 ? 1.184 9.535 26.365 1.00 98.44 98 LYS A CA 1
ATOM 759 C C . LYS A 1 98 ? 1.470 8.185 25.701 1.00 98.44 98 LYS A C 1
ATOM 761 O O . LYS A 1 98 ? 2.255 7.381 26.207 1.00 98.44 98 LYS A O 1
ATOM 766 N N . ALA A 1 99 ? 0.823 7.947 24.570 1.00 98.69 99 ALA A N 1
ATOM 767 C CA . ALA A 1 99 ? 0.949 6.733 23.787 1.00 98.69 99 ALA A CA 1
ATOM 768 C C . ALA A 1 99 ? 1.818 6.962 22.543 1.00 98.69 99 ALA A C 1
ATOM 770 O O . ALA A 1 99 ? 2.177 8.084 22.184 1.00 98.69 99 ALA A O 1
ATOM 771 N N . SER A 1 100 ? 2.173 5.872 21.874 1.00 98.06 100 SER A N 1
ATOM 772 C CA . SER A 1 100 ? 2.805 5.892 20.558 1.00 98.06 100 SER A CA 1
ATOM 773 C C . SER A 1 100 ? 2.046 4.947 19.646 1.00 98.06 100 SER A C 1
ATOM 775 O O . SER A 1 100 ? 1.640 3.871 20.080 1.00 98.06 100 SER A O 1
ATOM 777 N N . ASP A 1 101 ? 1.880 5.357 18.396 1.00 97.88 101 ASP A N 1
ATOM 778 C CA . ASP A 1 101 ? 1.314 4.532 17.338 1.00 97.88 101 ASP A CA 1
ATOM 779 C C . ASP A 1 101 ? 2.375 4.387 16.247 1.00 97.88 101 ASP A C 1
ATOM 781 O O . ASP A 1 101 ? 2.799 5.373 15.642 1.00 97.88 101 ASP A O 1
ATOM 785 N N . LEU A 1 102 ? 2.895 3.171 16.097 1.00 96.81 102 LEU A N 1
ATOM 786 C CA . LEU A 1 102 ? 4.004 2.851 15.207 1.00 96.81 102 LEU A CA 1
ATOM 787 C C . LEU A 1 102 ? 3.711 1.527 14.508 1.00 96.81 102 LEU A C 1
ATOM 789 O O . LEU A 1 102 ? 4.115 0.459 14.975 1.00 96.81 102 LEU A O 1
ATOM 793 N N . ASP A 1 103 ? 3.025 1.612 13.375 1.00 95.50 103 ASP A N 1
ATOM 794 C CA . ASP A 1 103 ? 2.832 0.473 12.488 1.00 95.50 103 ASP A CA 1
ATOM 795 C C . ASP A 1 103 ? 3.935 0.424 11.420 1.00 95.50 103 ASP A C 1
ATOM 797 O O . ASP A 1 103 ? 4.025 1.271 10.532 1.00 95.50 103 ASP A O 1
ATOM 801 N N . LEU A 1 104 ? 4.800 -0.589 11.518 1.00 95.88 104 LEU A N 1
ATOM 802 C CA . LEU A 1 104 ? 5.886 -0.835 10.565 1.00 95.88 104 LEU A CA 1
ATOM 803 C C . LEU A 1 104 ? 5.498 -1.830 9.465 1.00 95.88 104 LEU A C 1
ATOM 805 O O . LEU A 1 104 ? 6.325 -2.117 8.598 1.00 95.88 104 LEU A O 1
ATOM 809 N N . GLN A 1 105 ? 4.284 -2.388 9.490 1.00 95.38 105 GLN A N 1
ATOM 810 C CA . GLN A 1 105 ? 3.866 -3.417 8.543 1.00 95.38 105 GLN A CA 1
ATOM 811 C C . GLN A 1 105 ? 3.988 -2.965 7.077 1.00 95.38 105 GLN A C 1
ATOM 813 O O . GLN A 1 105 ? 4.552 -3.744 6.304 1.00 95.38 105 GLN A O 1
ATOM 818 N N . PRO A 1 106 ? 3.576 -1.743 6.671 1.00 96.88 106 PRO A N 1
ATOM 819 C CA . PRO A 1 106 ? 3.742 -1.299 5.285 1.00 96.88 106 PRO A CA 1
ATOM 820 C C . PRO A 1 106 ? 5.213 -1.252 4.851 1.00 96.88 106 PRO A C 1
ATOM 822 O O . PRO A 1 106 ? 5.573 -1.799 3.811 1.00 96.88 106 PRO A O 1
ATOM 825 N N . LEU A 1 107 ? 6.090 -0.677 5.682 1.00 97.94 107 LEU A N 1
ATOM 826 C CA . LEU A 1 107 ? 7.522 -0.591 5.381 1.00 97.94 107 LEU A CA 1
ATOM 827 C C . LEU A 1 107 ? 8.186 -1.974 5.352 1.00 97.94 107 LEU A C 1
ATOM 829 O O . LEU A 1 107 ? 9.062 -2.220 4.525 1.00 97.94 107 LEU A O 1
ATOM 833 N N . ARG A 1 108 ? 7.759 -2.891 6.226 1.00 97.50 108 ARG A N 1
ATOM 834 C CA . ARG A 1 108 ? 8.244 -4.273 6.219 1.00 97.50 108 ARG A CA 1
ATOM 835 C C . ARG A 1 108 ? 7.870 -4.990 4.923 1.00 97.50 108 ARG A C 1
ATOM 837 O O . ARG A 1 108 ? 8.732 -5.643 4.359 1.00 97.50 108 ARG A O 1
ATOM 844 N N . LEU A 1 109 ? 6.646 -4.825 4.413 1.00 98.25 109 LEU A N 1
ATOM 845 C CA . LEU A 1 109 ? 6.246 -5.412 3.126 1.00 98.25 109 LEU A CA 1
ATOM 846 C C . LEU A 1 109 ? 7.082 -4.868 1.962 1.00 98.25 109 LEU A C 1
ATOM 848 O O . LEU A 1 109 ? 7.465 -5.630 1.076 1.00 98.25 109 LEU A O 1
ATOM 852 N N . VAL A 1 110 ? 7.425 -3.576 1.983 1.00 98.50 110 VAL A N 1
ATOM 853 C CA . VAL A 1 110 ? 8.371 -2.999 1.016 1.00 98.50 110 VAL A CA 1
ATOM 854 C C . VAL A 1 110 ? 9.737 -3.676 1.146 1.00 98.50 110 VAL A C 1
ATOM 856 O O . VAL A 1 110 ? 10.255 -4.191 0.159 1.00 98.50 110 VAL A O 1
ATOM 859 N N . ALA A 1 111 ? 10.306 -3.738 2.352 1.00 98.44 111 ALA A N 1
ATOM 860 C CA . ALA A 1 111 ? 11.608 -4.363 2.583 1.00 98.44 111 ALA A CA 1
ATOM 861 C C . ALA A 1 111 ? 11.635 -5.842 2.154 1.00 98.44 111 ALA A C 1
ATOM 863 O O . ALA A 1 111 ? 12.557 -6.257 1.454 1.00 98.44 111 ALA A O 1
ATOM 864 N N . ASP A 1 112 ? 10.603 -6.609 2.509 1.00 98.25 112 ASP A N 1
ATOM 865 C CA . ASP A 1 112 ? 10.455 -8.014 2.134 1.00 98.25 112 ASP A CA 1
ATOM 866 C C . ASP A 1 112 ? 10.371 -8.164 0.610 1.00 98.25 112 ASP A C 1
ATOM 868 O O . ASP A 1 112 ? 11.025 -9.039 0.050 1.00 98.25 112 ASP A O 1
ATOM 872 N N . SER A 1 113 ? 9.659 -7.267 -0.083 1.00 98.56 113 SER A N 1
ATOM 873 C CA . SER A 1 113 ? 9.569 -7.266 -1.552 1.00 98.56 113 SER A CA 1
ATOM 874 C C . SER A 1 113 ? 10.924 -7.034 -2.219 1.00 98.56 113 SER A C 1
ATOM 876 O O . SER A 1 113 ? 11.244 -7.702 -3.198 1.00 98.56 113 SER A O 1
ATOM 878 N N . PHE A 1 114 ? 11.755 -6.141 -1.673 1.00 98.31 114 PHE A N 1
ATOM 879 C CA . PHE A 1 114 ? 13.138 -5.960 -2.133 1.00 98.31 114 PHE A CA 1
ATOM 880 C C . PHE A 1 114 ? 14.039 -7.152 -1.785 1.00 98.31 114 PHE A C 1
ATOM 882 O O . PHE A 1 114 ? 14.991 -7.426 -2.513 1.00 98.31 114 PHE A O 1
ATOM 889 N N . PHE A 1 115 ? 13.760 -7.854 -0.685 1.00 97.56 115 PHE A N 1
ATOM 890 C CA . PHE A 1 115 ? 14.559 -8.988 -0.227 1.00 97.56 115 PHE A CA 1
ATOM 891 C C . PHE A 1 115 ? 14.286 -10.272 -1.024 1.00 97.56 115 PHE A C 1
ATOM 893 O O . PHE A 1 115 ? 15.230 -10.970 -1.393 1.00 97.56 115 PHE A O 1
ATOM 900 N N . VAL A 1 116 ? 13.015 -10.590 -1.299 1.00 97.44 116 VAL A N 1
ATOM 901 C CA . VAL A 1 116 ? 12.612 -11.813 -2.025 1.00 97.44 116 VAL A CA 1
ATOM 902 C C . VAL A 1 116 ? 12.440 -11.596 -3.529 1.00 97.44 116 VAL A C 1
ATOM 904 O O . VAL A 1 116 ? 12.346 -12.565 -4.282 1.00 97.44 116 VAL A O 1
ATOM 907 N N . GLY A 1 117 ? 12.345 -10.339 -3.965 1.00 97.19 117 GLY A N 1
ATOM 908 C CA . GLY A 1 117 ? 11.969 -9.990 -5.325 1.00 97.19 117 GLY A CA 1
ATOM 909 C C . GLY A 1 117 ? 13.033 -10.318 -6.365 1.00 97.19 117 GLY A C 1
ATOM 910 O O . GLY A 1 117 ? 14.230 -10.095 -6.174 1.00 97.19 117 GLY A O 1
ATOM 911 N N . SER A 1 118 ? 12.583 -10.808 -7.516 1.00 97.62 118 SER A N 1
ATOM 912 C CA . SER A 1 118 ? 13.419 -10.879 -8.710 1.00 97.62 118 SER A CA 1
ATOM 913 C C . SER A 1 118 ? 13.580 -9.482 -9.317 1.00 97.62 118 SER A C 1
ATOM 915 O O . SER A 1 118 ? 12.668 -8.656 -9.251 1.00 97.62 118 SER A O 1
ATOM 917 N N . ARG A 1 119 ? 14.747 -9.201 -9.909 1.00 97.38 119 ARG A N 1
ATOM 918 C CA . ARG A 1 119 ? 15.033 -7.907 -10.540 1.00 97.38 119 ARG A CA 1
ATOM 919 C C . ARG A 1 119 ? 15.229 -8.064 -12.041 1.00 97.38 119 ARG A C 1
ATOM 921 O O . ARG A 1 119 ? 16.151 -8.758 -12.468 1.00 97.38 119 ARG A O 1
ATOM 928 N N . ALA A 1 120 ? 14.420 -7.359 -12.822 1.00 97.06 120 ALA A N 1
ATOM 929 C CA . ALA A 1 120 ? 14.554 -7.250 -14.268 1.00 97.06 120 ALA A CA 1
ATOM 930 C C . ALA A 1 120 ? 15.041 -5.845 -14.643 1.00 97.06 120 ALA A C 1
ATOM 932 O O . ALA A 1 120 ? 14.440 -4.849 -14.242 1.00 97.06 120 ALA A O 1
ATOM 933 N N . SER A 1 121 ? 16.132 -5.762 -15.407 1.00 97.69 121 SER A N 1
ATOM 934 C CA . SER A 1 121 ? 16.574 -4.487 -15.981 1.00 97.69 121 SER A CA 1
ATOM 935 C C . SER A 1 121 ? 15.633 -4.090 -17.116 1.00 97.69 121 SER A C 1
ATOM 937 O O . SER A 1 121 ? 15.351 -4.919 -17.979 1.00 97.69 121 SER A O 1
ATOM 939 N N . VAL A 1 122 ? 15.190 -2.835 -17.134 1.00 97.19 122 VAL A N 1
ATOM 940 C CA . VAL A 1 122 ? 14.383 -2.254 -18.221 1.00 97.19 122 VAL A CA 1
ATOM 941 C C . VAL A 1 122 ? 15.083 -1.043 -18.840 1.00 97.19 122 VAL A C 1
ATOM 943 O O . VAL A 1 122 ? 16.210 -0.704 -18.449 1.00 97.19 122 VAL A O 1
ATOM 946 N N . GLU A 1 123 ? 14.432 -0.430 -19.829 1.00 96.31 123 GLU A N 1
ATOM 947 C CA . GLU A 1 123 ? 14.931 0.763 -20.510 1.00 96.31 123 GLU A CA 1
ATOM 948 C C . GLU A 1 123 ? 15.314 1.862 -19.506 1.00 96.31 123 GLU A C 1
ATOM 950 O O . GLU A 1 123 ? 14.711 1.966 -18.433 1.00 96.31 123 GLU A O 1
ATOM 955 N N . PRO A 1 124 ? 16.367 2.642 -19.801 1.00 96.56 124 PRO A N 1
ATOM 956 C CA . PRO A 1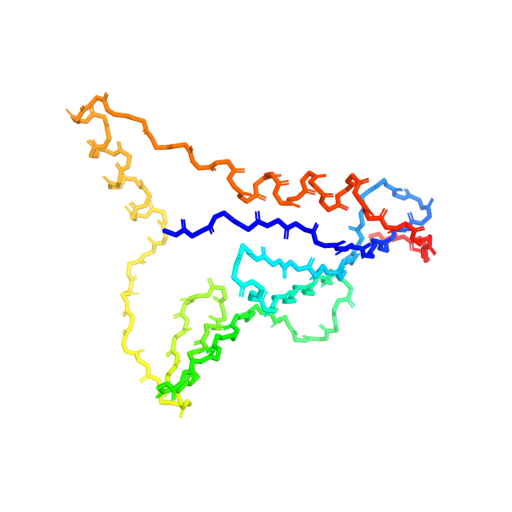 124 ? 16.752 3.760 -18.958 1.00 96.56 124 PRO A CA 1
ATOM 957 C C . PRO A 1 124 ? 15.622 4.790 -18.860 1.00 96.56 124 PRO A C 1
ATOM 959 O O . PRO A 1 124 ? 14.905 5.045 -19.826 1.00 96.56 124 PRO A O 1
ATOM 962 N N . PHE A 1 125 ? 15.503 5.406 -17.689 1.00 94.94 125 PHE A N 1
ATOM 963 C CA . PHE A 1 125 ? 14.561 6.488 -17.432 1.00 94.94 125 PHE A CA 1
ATOM 964 C C . PHE A 1 125 ? 15.248 7.840 -17.661 1.00 94.94 125 PHE A C 1
ATOM 966 O O . PHE A 1 125 ? 16.362 8.058 -17.175 1.00 94.94 125 PHE A O 1
ATOM 973 N N . TYR A 1 126 ? 14.599 8.742 -18.393 1.00 92.12 126 TYR A N 1
ATOM 974 C CA . TYR A 1 126 ? 15.066 10.106 -18.642 1.00 92.12 126 TYR A CA 1
ATOM 975 C C . TYR A 1 126 ? 13.928 11.080 -18.327 1.00 92.12 126 TYR A C 1
ATOM 977 O O . TYR A 1 126 ? 12.788 10.790 -18.687 1.00 92.12 126 TYR A O 1
ATOM 985 N N . ASP A 1 127 ? 14.254 12.199 -17.676 1.00 77.19 127 ASP A N 1
ATOM 986 C CA . ASP A 1 127 ? 13.311 13.293 -17.389 1.00 77.19 127 ASP A CA 1
ATOM 987 C C . ASP A 1 127 ? 12.860 14.042 -18.658 1.00 77.19 127 ASP A C 1
ATOM 989 O O . ASP A 1 127 ? 13.695 14.216 -19.583 1.00 77.19 127 ASP A O 1
#

Secondary structure (DSSP, 8-state):
-PPPEEEEEEEEEETT-SS-SEEEEEEE-TT---EEEEEETT--SS---EEEEEETTEEEEEEGGGTEEEETTEE-------HHHHHHHHHHHHHHHT------HHHHHHHHHHHH-EEEEEPPP--

Foldseek 3Di:
DFAKAWPEKAFEAAPPGDHGQKMWTWMAGPVGDTDIDIHHNPDDDDDWDKDWDQDPVFIWMATPVNPWIDTNNHTDDDDPDDPVVVVVVVVVVCVVVVHDDDDCRVVVNVVNNVVRYDYDHDHHDDD

Organism: NCBI:txid629263

Sequence (127 aa):
PLPLFVESAELRVPSNCQSPIAASIKMSDTRHLDIRAEFDFDHGHDELWSIEIRCAEGTLRLDNGGALLSIDGVPQSVSEEGEYAAVYRHFQQLIGDKASDLDLQPLRLVADSFFVGSRASVEPFYD

Radius of gyration: 18.02 Å; chains: 1; bounding box: 44×35×47 Å